Protein AF-A0A2Y9BT73-F1 (afdb_monomer)

Sequence (88 aa):
MTSRATAGAEARATLARALLTMATYGERPVCSDAPQLWISDDAEDREGVKVWCQSCPLIEPCAAAGQFEKHGVWGGLDRTMRPGKEAA

Secondary structure (DSSP, 8-state):
---HHHHHHHHHHHHHHHHHHHHHTT---GGGSSHHHHT-S-HHHHHHHHGGGGG-TTHHHHHHHHTT-SSSEETTEE---PPP----

Nearest PDB structures (foldseek):
  7kug-assembly2_C  TM=8.160E-01  e=6.364E-02  Mycobacterium tuberculosis H37Rv

Mean predicted aligned error: 4.73 Å

Organism: NCBI:txid672460

InterPro domains:
  IPR034768 WhiB-like iron-sulfur binding domain [PF02467] (28-82)
  IPR034768 WhiB-like iron-sulfur binding domain [PS51674] (30-84)

Radius of gyration: 14.33 Å; Cα contacts (8 Å, |Δi|>4): 92; chains: 1; bounding box: 34×30×47 Å

Structure (mmCIF, N/CA/C/O backbone):
data_AF-A0A2Y9BT73-F1
#
_entry.id   AF-A0A2Y9BT73-F1
#
loop_
_atom_site.group_PDB
_atom_site.id
_atom_site.type_symbol
_atom_site.label_atom_id
_atom_site.label_alt_id
_atom_site.label_comp_id
_atom_site.label_asym_id
_atom_site.label_entity_id
_atom_site.label_seq_id
_atom_site.pdbx_PDB_ins_code
_atom_site.Cartn_x
_atom_site.Cartn_y
_atom_site.Cartn_z
_atom_site.occupancy
_atom_site.B_iso_or_equiv
_atom_site.auth_seq_id
_atom_site.auth_comp_id
_atom_site.auth_asym_id
_atom_site.auth_atom_id
_atom_site.pdbx_PDB_model_num
ATOM 1 N N . MET A 1 1 ? -15.792 18.159 -9.025 1.00 66.81 1 MET A N 1
ATOM 2 C CA . MET A 1 1 ? -14.638 17.543 -9.716 1.00 66.81 1 MET A CA 1
ATOM 3 C C . MET A 1 1 ? -13.444 17.636 -8.782 1.00 66.81 1 MET A C 1
ATOM 5 O O . MET A 1 1 ? -12.992 18.740 -8.515 1.00 66.81 1 MET A O 1
ATOM 9 N N . THR A 1 2 ? -13.003 16.516 -8.215 1.00 74.38 2 THR A N 1
ATOM 10 C CA . THR A 1 2 ? -11.877 16.471 -7.267 1.00 74.38 2 THR A CA 1
ATOM 11 C C . THR A 1 2 ? -10.564 16.351 -8.045 1.00 74.38 2 THR A C 1
ATOM 13 O O . THR A 1 2 ? -10.489 15.583 -9.002 1.00 74.38 2 THR A O 1
ATOM 16 N N . SER A 1 3 ? -9.537 17.126 -7.683 1.00 91.94 3 SER A N 1
ATOM 17 C CA . SER A 1 3 ? -8.225 17.068 -8.348 1.00 91.94 3 SER A CA 1
ATOM 18 C C . SER A 1 3 ? -7.526 15.728 -8.084 1.00 91.94 3 SER A C 1
ATOM 20 O O . SER A 1 3 ? -7.685 15.147 -7.010 1.00 91.94 3 SER A O 1
ATOM 22 N N . ARG A 1 4 ? -6.679 15.265 -9.019 1.00 91.56 4 ARG A N 1
ATOM 23 C CA . ARG A 1 4 ? -5.838 14.062 -8.844 1.00 91.56 4 ARG A CA 1
ATOM 24 C C . ARG A 1 4 ? -4.976 14.142 -7.580 1.00 91.56 4 ARG A C 1
ATOM 26 O O . ARG A 1 4 ? -4.783 13.132 -6.911 1.00 91.56 4 ARG A O 1
ATOM 33 N N . ALA A 1 5 ? -4.487 15.336 -7.242 1.00 90.62 5 ALA A N 1
ATOM 34 C CA . ALA A 1 5 ? -3.705 15.555 -6.026 1.00 90.62 5 ALA A CA 1
ATOM 35 C C . ALA A 1 5 ? -4.535 15.293 -4.757 1.00 90.62 5 ALA A C 1
ATOM 37 O O . ALA A 1 5 ? -4.065 14.626 -3.836 1.00 90.62 5 ALA A O 1
ATOM 38 N N . THR A 1 6 ? -5.784 15.765 -4.737 1.00 95.81 6 THR A N 1
ATOM 39 C CA . THR A 1 6 ? -6.722 15.549 -3.629 1.00 95.81 6 THR A CA 1
ATOM 40 C C . THR A 1 6 ? -7.105 14.074 -3.514 1.00 95.81 6 THR A C 1
ATOM 42 O O . THR A 1 6 ? -6.987 13.513 -2.430 1.00 95.81 6 THR A O 1
ATOM 45 N N . ALA A 1 7 ? -7.430 13.414 -4.631 1.00 95.25 7 ALA A N 1
ATOM 46 C CA . ALA A 1 7 ? -7.733 11.980 -4.648 1.00 95.25 7 ALA A CA 1
ATOM 47 C C . ALA A 1 7 ? -6.566 11.132 -4.103 1.00 95.25 7 ALA A C 1
ATOM 49 O O . ALA A 1 7 ? -6.767 10.219 -3.304 1.00 95.25 7 ALA A O 1
ATOM 50 N N . GLY A 1 8 ? -5.325 11.478 -4.466 1.00 95.75 8 GLY A N 1
ATOM 51 C CA . GLY A 1 8 ? -4.143 10.808 -3.925 1.00 95.75 8 GLY A CA 1
ATOM 52 C C . GLY A 1 8 ? -3.942 11.047 -2.427 1.00 95.75 8 GLY A C 1
ATOM 53 O O . GLY A 1 8 ? -3.517 10.147 -1.704 1.00 95.75 8 GLY A O 1
ATOM 54 N N . ALA A 1 9 ? -4.236 12.248 -1.920 1.00 96.56 9 ALA A N 1
ATOM 55 C CA . ALA A 1 9 ? -4.193 12.526 -0.482 1.00 96.56 9 ALA A CA 1
ATOM 56 C C . ALA A 1 9 ? -5.244 11.714 0.296 1.00 96.56 9 ALA A C 1
ATOM 58 O O . ALA A 1 9 ? -4.917 11.134 1.329 1.00 96.56 9 ALA A O 1
ATOM 59 N N . GLU A 1 10 ? -6.467 11.606 -0.222 1.00 98.12 10 GLU A N 1
ATOM 60 C CA . GLU A 1 10 ? -7.549 10.823 0.389 1.00 98.12 10 GLU A CA 1
ATOM 61 C C . GLU A 1 10 ? -7.243 9.320 0.413 1.00 98.12 10 GLU A C 1
ATOM 63 O O . GLU A 1 10 ? -7.451 8.661 1.437 1.00 98.12 10 GLU A O 1
ATOM 68 N N . ALA A 1 11 ? -6.684 8.778 -0.674 1.00 97.62 11 ALA A N 1
ATOM 69 C CA . ALA A 1 11 ? -6.276 7.376 -0.739 1.00 97.62 11 ALA A CA 1
ATOM 70 C C . ALA A 1 11 ? -5.186 7.052 0.299 1.00 97.62 11 ALA A C 1
ATOM 72 O O . ALA A 1 11 ? -5.306 6.084 1.052 1.00 97.62 11 ALA A O 1
ATOM 73 N N . ARG A 1 12 ? -4.164 7.912 0.416 1.00 97.62 12 ARG A N 1
ATOM 74 C CA . ARG A 1 12 ? -3.103 7.769 1.430 1.00 97.62 12 ARG A CA 1
ATOM 75 C C . ARG A 1 12 ? -3.636 7.926 2.852 1.00 97.62 12 ARG A C 1
ATOM 77 O O . ARG A 1 12 ? -3.247 7.159 3.725 1.00 97.62 12 ARG A O 1
ATOM 84 N N . ALA A 1 13 ? -4.554 8.862 3.091 1.00 98.25 13 ALA A N 1
ATOM 85 C CA . ALA A 1 13 ? -5.195 9.023 4.396 1.00 98.25 13 ALA A CA 1
ATOM 86 C C . ALA A 1 13 ? -6.034 7.793 4.782 1.00 98.25 13 ALA A C 1
ATOM 88 O O . ALA A 1 13 ? -6.036 7.388 5.943 1.00 98.25 13 ALA A O 1
ATOM 89 N N . THR A 1 14 ? -6.715 7.177 3.814 1.00 98.38 14 THR A N 1
ATOM 90 C CA . THR A 1 14 ? -7.478 5.936 4.017 1.00 98.38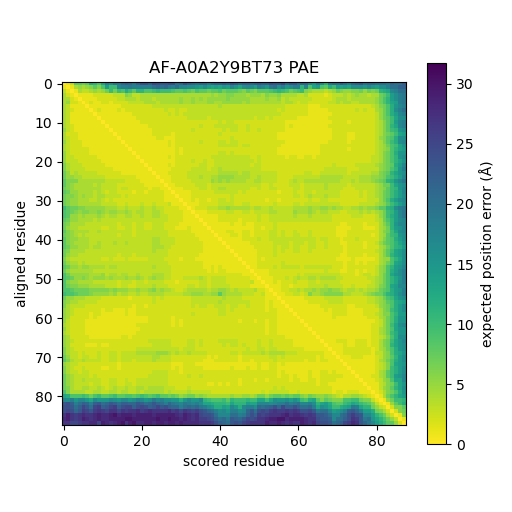 14 THR A CA 1
ATOM 91 C C . THR A 1 14 ? -6.554 4.781 4.395 1.00 98.38 14 THR A C 1
ATOM 93 O O . THR A 1 14 ? -6.794 4.117 5.404 1.00 98.38 14 THR A O 1
ATOM 96 N N . LEU A 1 15 ? -5.457 4.590 3.653 1.00 98.12 15 LEU A N 1
ATOM 97 C CA . LEU A 1 15 ? -4.438 3.595 3.988 1.00 98.12 15 LEU A CA 1
ATOM 98 C C . LEU A 1 15 ? -3.823 3.851 5.372 1.00 98.12 15 LEU A C 1
ATOM 100 O O . LEU A 1 15 ? -3.725 2.926 6.174 1.00 98.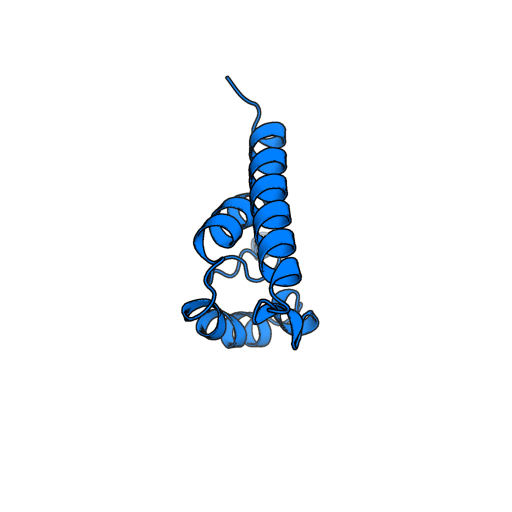12 15 LEU A O 1
ATOM 104 N N . ALA A 1 16 ? -3.463 5.099 5.684 1.00 98.00 16 ALA A N 1
ATOM 105 C CA . ALA A 1 16 ? -2.886 5.466 6.975 1.00 98.00 16 ALA A CA 1
ATOM 106 C C . ALA A 1 16 ? -3.828 5.141 8.142 1.00 98.00 16 ALA A C 1
ATOM 108 O O . ALA A 1 16 ? -3.393 4.582 9.144 1.00 98.00 16 ALA A O 1
ATOM 109 N N . ARG A 1 17 ? -5.129 5.429 8.008 1.00 98.44 17 ARG A N 1
ATOM 110 C CA . ARG A 1 17 ? -6.130 5.055 9.020 1.00 98.44 17 ARG A CA 1
ATOM 111 C C . ARG A 1 17 ? -6.217 3.543 9.196 1.00 98.44 17 ARG A C 1
ATOM 113 O O . ARG A 1 17 ? -6.224 3.084 10.330 1.00 98.44 17 ARG A O 1
ATOM 120 N N . ALA A 1 18 ? -6.236 2.782 8.104 1.00 97.81 18 ALA A N 1
ATOM 121 C CA . ALA A 1 18 ? -6.307 1.325 8.172 1.00 97.81 18 ALA A CA 1
ATOM 122 C C . ALA A 1 18 ? -5.057 0.709 8.834 1.00 97.81 18 ALA A C 1
ATOM 124 O O . ALA A 1 18 ? -5.176 -0.188 9.667 1.00 97.81 18 ALA A O 1
ATOM 125 N N . LEU A 1 19 ? -3.869 1.249 8.535 1.00 97.25 19 LEU A N 1
ATOM 126 C CA . LEU A 1 19 ? -2.612 0.881 9.197 1.00 97.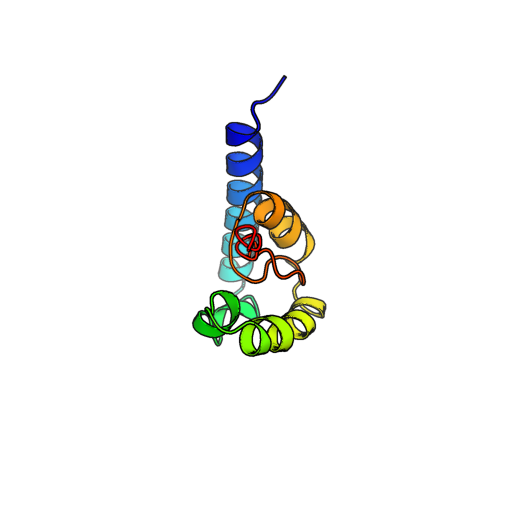25 19 LEU A CA 1
ATOM 127 C C . LEU A 1 19 ? -2.632 1.208 10.695 1.00 97.25 19 LEU A C 1
ATOM 129 O O . LEU A 1 19 ? -2.221 0.384 11.508 1.00 97.25 19 LEU A O 1
ATOM 133 N N . LEU A 1 20 ? -3.137 2.386 11.071 1.00 97.69 20 LEU A N 1
ATOM 134 C CA . LEU A 1 20 ? -3.291 2.764 12.477 1.00 97.69 20 LEU A CA 1
ATOM 135 C C . LEU A 1 20 ? -4.261 1.825 13.201 1.00 97.69 20 LEU A C 1
ATOM 137 O O . LEU A 1 20 ? -3.946 1.372 14.295 1.00 97.69 20 LEU A O 1
ATOM 141 N N . THR A 1 21 ? -5.400 1.484 12.589 1.00 97.44 21 THR A N 1
ATOM 142 C CA . THR A 1 21 ? -6.350 0.512 13.146 1.00 97.44 21 THR A CA 1
ATOM 143 C C . THR A 1 21 ? -5.689 -0.846 13.376 1.00 97.44 21 THR A C 1
ATOM 145 O O . THR A 1 21 ? -5.774 -1.368 14.483 1.00 97.44 21 THR A O 1
ATOM 148 N N . MET A 1 22 ? -4.965 -1.387 12.394 1.00 96.31 22 MET A N 1
ATOM 149 C CA . MET A 1 22 ? -4.200 -2.630 12.556 1.00 96.31 22 MET A CA 1
ATOM 150 C C . MET A 1 22 ? -3.213 -2.543 13.735 1.00 96.31 22 MET A C 1
ATOM 152 O O . MET A 1 22 ? -3.184 -3.425 14.593 1.00 96.31 22 MET A O 1
ATOM 156 N N . ALA A 1 2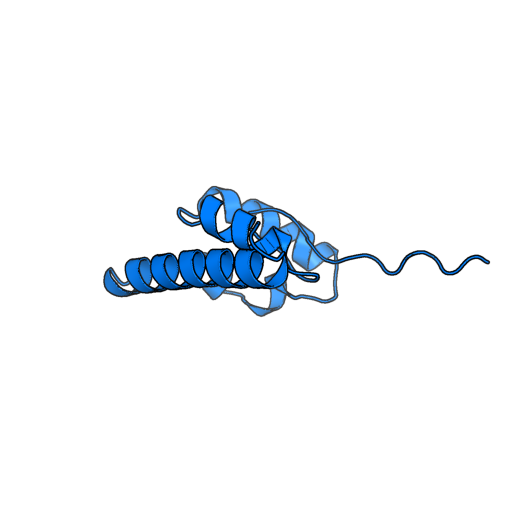3 ? -2.479 -1.431 13.847 1.00 96.50 23 ALA A N 1
ATOM 157 C CA . ALA A 1 23 ? -1.549 -1.208 14.950 1.00 96.50 23 ALA A CA 1
ATOM 158 C C . ALA A 1 23 ? -2.242 -1.152 16.325 1.00 96.50 23 ALA A C 1
ATOM 160 O O . ALA A 1 23 ? -1.654 -1.592 17.313 1.00 96.50 23 ALA A O 1
ATOM 161 N N . THR A 1 24 ? -3.494 -0.674 16.415 1.00 97.44 24 THR A N 1
ATOM 162 C CA . THR A 1 24 ? -4.252 -0.705 17.684 1.00 97.44 24 THR A CA 1
ATOM 163 C C . THR A 1 24 ? -4.571 -2.120 18.168 1.00 97.44 24 THR A C 1
ATOM 165 O O . THR A 1 24 ? -4.734 -2.320 19.369 1.00 97.44 24 THR A O 1
ATOM 168 N N . TYR A 1 25 ? -4.595 -3.104 17.263 1.00 95.75 25 TYR A N 1
ATOM 169 C CA . TYR A 1 25 ? -4.746 -4.525 17.591 1.00 95.75 25 TYR A CA 1
ATOM 170 C C . TYR A 1 25 ? -3.403 -5.240 17.823 1.00 95.75 25 TYR A C 1
ATOM 172 O O . TYR A 1 25 ? -3.381 -6.444 18.057 1.00 95.75 25 TYR A O 1
ATOM 180 N N . GLY A 1 26 ? -2.277 -4.517 17.778 1.00 95.69 26 GLY A N 1
ATOM 181 C CA . GLY A 1 26 ? -0.937 -5.099 17.906 1.00 95.69 26 GLY A CA 1
ATOM 182 C C . GLY A 1 26 ? -0.462 -5.859 16.663 1.00 95.69 26 GLY A C 1
ATOM 183 O O . GLY A 1 26 ? 0.592 -6.492 16.699 1.00 95.69 26 GLY A O 1
ATOM 184 N N . GLU A 1 27 ? -1.212 -5.785 15.566 1.00 95.19 27 GLU A N 1
ATOM 185 C CA . GLU A 1 27 ? -0.874 -6.411 14.293 1.00 95.19 27 GLU A CA 1
ATOM 186 C C . GLU A 1 27 ? 0.042 -5.511 13.456 1.00 95.19 27 GLU A C 1
ATOM 188 O O . GLU A 1 27 ? 0.155 -4.299 13.678 1.00 95.19 27 GLU A O 1
ATOM 193 N N . ARG A 1 28 ? 0.709 -6.108 12.464 1.00 93.69 28 ARG A N 1
ATOM 194 C CA . ARG A 1 28 ? 1.575 -5.398 11.522 1.00 93.69 28 ARG A CA 1
ATOM 195 C C . ARG A 1 28 ? 1.369 -5.917 10.102 1.00 93.69 28 ARG A C 1
ATOM 197 O O . ARG A 1 28 ? 1.150 -7.116 9.925 1.00 93.69 28 ARG A O 1
ATOM 204 N N . PRO A 1 29 ? 1.446 -5.048 9.081 1.00 94.75 29 PRO A N 1
ATOM 205 C CA . PRO A 1 29 ? 1.398 -5.500 7.703 1.00 94.75 29 PRO A CA 1
ATOM 206 C C . PRO A 1 29 ? 2.703 -6.223 7.361 1.00 94.75 29 PRO A C 1
ATOM 208 O O . PRO A 1 29 ? 3.772 -5.814 7.801 1.00 94.75 29 PRO A O 1
ATOM 211 N N . VAL A 1 30 ? 2.641 -7.225 6.485 1.00 93.00 30 VAL A N 1
ATOM 212 C CA . VAL A 1 30 ? 3.827 -7.981 6.031 1.00 93.00 30 VAL A CA 1
ATOM 213 C C . VAL A 1 30 ? 4.949 -7.089 5.481 1.00 93.00 30 VAL A C 1
ATOM 215 O O . VAL A 1 30 ? 6.127 -7.435 5.543 1.00 93.00 30 VAL A O 1
ATOM 218 N N . CYS A 1 31 ? 4.609 -5.898 4.976 1.00 94.25 31 CYS A N 1
ATOM 219 C CA . CYS A 1 31 ? 5.600 -4.956 4.479 1.00 94.25 31 CYS A CA 1
ATOM 220 C C . CYS A 1 31 ? 6.463 -4.288 5.560 1.00 94.25 31 CYS A C 1
ATOM 222 O O . CYS A 1 31 ? 7.460 -3.653 5.218 1.00 94.25 31 CYS A O 1
ATOM 224 N N . SER A 1 32 ? 6.146 -4.459 6.849 1.00 93.62 32 SER A N 1
ATOM 225 C CA . SER A 1 32 ? 6.971 -3.939 7.944 1.00 93.62 32 SER A CA 1
ATOM 226 C C . SER A 1 32 ? 8.205 -4.779 8.260 1.00 93.62 32 SER A C 1
ATOM 228 O O . SER A 1 32 ? 9.122 -4.261 8.891 1.00 93.62 32 SER A O 1
ATOM 230 N N . ASP A 1 33 ? 8.236 -6.051 7.858 1.00 89.62 33 ASP A N 1
ATOM 231 C CA . ASP A 1 33 ? 9.285 -6.984 8.292 1.00 89.62 33 ASP A CA 1
ATOM 232 C C . ASP A 1 33 ? 10.584 -6.832 7.480 1.00 89.62 33 ASP A C 1
ATOM 234 O O . ASP A 1 33 ? 11.667 -7.160 7.963 1.00 89.62 33 ASP A O 1
ATOM 238 N N . ALA A 1 34 ? 10.496 -6.277 6.266 1.00 90.88 34 ALA A N 1
ATOM 239 C CA . ALA A 1 34 ? 11.639 -6.008 5.388 1.00 90.88 34 ALA A CA 1
ATOM 240 C C . ALA A 1 34 ? 11.389 -4.781 4.484 1.00 90.88 34 ALA A C 1
ATOM 242 O O . ALA A 1 34 ? 11.371 -4.926 3.259 1.00 90.88 34 ALA A O 1
ATOM 243 N N . PRO A 1 35 ? 11.165 -3.576 5.050 1.00 92.75 35 PRO A N 1
ATOM 244 C CA . PRO A 1 35 ? 10.695 -2.393 4.319 1.00 92.75 35 PRO A CA 1
ATOM 245 C C . PRO A 1 35 ? 11.570 -2.028 3.109 1.00 92.75 35 PRO A C 1
ATOM 247 O O . PRO A 1 35 ? 11.051 -1.578 2.092 1.00 92.75 35 PRO A O 1
ATOM 250 N N . GLN A 1 36 ? 12.877 -2.282 3.185 1.00 94.81 36 GLN A N 1
ATOM 251 C CA . GLN A 1 36 ? 13.839 -2.025 2.116 1.00 94.81 36 GLN A CA 1
ATOM 252 C C . GLN A 1 36 ? 13.566 -2.811 0.824 1.00 94.81 36 GLN A C 1
ATOM 254 O O . GLN A 1 36 ? 13.837 -2.290 -0.250 1.00 94.81 36 GLN A O 1
ATOM 259 N N . LEU A 1 37 ? 13.001 -4.023 0.898 1.00 95.62 37 LEU A N 1
ATOM 260 C CA . LEU A 1 37 ? 12.736 -4.839 -0.297 1.00 95.62 37 LEU A CA 1
ATOM 261 C C . LEU A 1 37 ? 11.579 -4.266 -1.130 1.00 95.62 37 LEU A C 1
ATOM 263 O O . LEU A 1 37 ? 11.594 -4.311 -2.355 1.00 95.62 37 LEU A O 1
ATOM 267 N N . TRP A 1 38 ? 10.597 -3.653 -0.467 1.00 94.88 38 TRP A N 1
ATOM 268 C CA . TRP A 1 38 ? 9.408 -3.076 -1.104 1.00 94.88 38 TRP A CA 1
ATOM 269 C C . TRP A 1 38 ? 9.710 -1.825 -1.918 1.00 94.88 38 TRP A C 1
ATOM 271 O O . TRP A 1 38 ? 8.953 -1.499 -2.830 1.00 94.88 38 TRP A O 1
ATOM 281 N N . ILE A 1 39 ? 10.796 -1.129 -1.581 1.00 94.81 39 ILE A N 1
ATOM 282 C CA . ILE A 1 39 ? 11.276 0.082 -2.252 1.00 94.81 39 ILE A CA 1
ATOM 283 C C . ILE A 1 39 ? 12.666 -0.114 -2.868 1.00 94.81 39 ILE A C 1
ATOM 285 O O . ILE A 1 39 ? 13.314 0.878 -3.198 1.00 94.81 39 ILE A O 1
ATOM 289 N N . SER A 1 40 ? 13.128 -1.362 -3.005 1.00 95.50 40 SER A N 1
ATOM 290 C CA . SER A 1 40 ? 14.443 -1.666 -3.578 1.00 95.50 40 SER A CA 1
ATOM 291 C C . SER A 1 40 ? 14.552 -1.084 -4.985 1.00 95.50 40 SER A C 1
ATOM 293 O O . SER A 1 40 ? 13.562 -1.033 -5.721 1.00 95.50 40 SER A O 1
ATOM 295 N N . ASP A 1 41 ? 15.746 -0.649 -5.373 1.00 93.50 41 ASP A N 1
ATOM 296 C CA . ASP A 1 41 ? 16.033 -0.273 -6.759 1.00 93.50 41 ASP A CA 1
ATOM 297 C C . ASP A 1 41 ? 16.125 -1.516 -7.660 1.00 93.50 41 ASP A C 1
ATOM 299 O O . ASP A 1 41 ? 15.827 -1.439 -8.857 1.00 93.50 41 ASP A O 1
ATOM 303 N N . ASP A 1 42 ? 16.421 -2.682 -7.078 1.00 94.25 42 ASP A N 1
ATOM 304 C CA . ASP A 1 42 ? 16.427 -3.961 -7.779 1.00 94.25 42 ASP A CA 1
ATOM 305 C C . ASP A 1 42 ? 14.994 -4.425 -8.091 1.00 94.25 42 ASP A C 1
ATOM 307 O O . ASP A 1 42 ? 14.114 -4.484 -7.228 1.00 94.25 42 ASP A O 1
ATOM 311 N N . ALA A 1 43 ? 14.743 -4.740 -9.361 1.00 93.38 43 ALA A N 1
ATOM 312 C CA . ALA A 1 43 ? 13.451 -5.239 -9.809 1.00 93.38 43 ALA A CA 1
ATOM 313 C C . ALA A 1 43 ? 13.171 -6.674 -9.336 1.00 93.38 43 ALA A C 1
ATOM 315 O O . ALA A 1 43 ? 12.004 -7.021 -9.167 1.00 93.38 43 ALA A O 1
ATOM 316 N N . GLU A 1 44 ? 14.200 -7.496 -9.120 1.00 94.19 44 GLU A N 1
ATOM 317 C CA . GLU A 1 44 ? 14.045 -8.871 -8.635 1.00 94.19 44 GLU A CA 1
ATOM 318 C C . GLU A 1 44 ? 13.608 -8.893 -7.166 1.00 94.19 44 GLU A C 1
ATOM 320 O O . GLU A 1 44 ? 12.672 -9.618 -6.822 1.00 94.19 44 GLU A O 1
ATOM 325 N N . ASP A 1 45 ? 14.183 -8.022 -6.329 1.00 95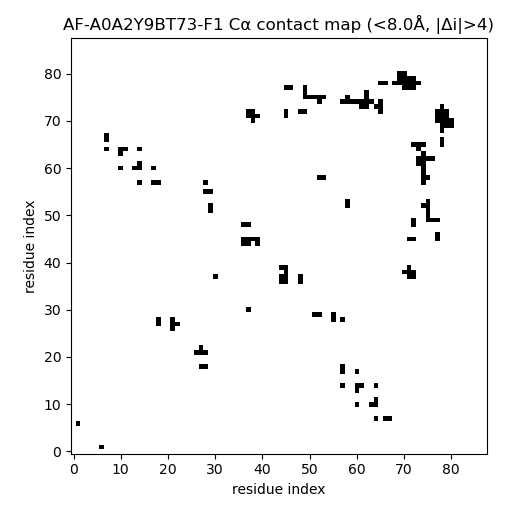.12 45 ASP A N 1
ATOM 326 C CA . ASP A 1 45 ? 13.740 -7.818 -4.942 1.00 95.12 45 ASP A CA 1
ATOM 327 C C . ASP A 1 45 ? 12.255 -7.442 -4.884 1.00 95.12 45 ASP A C 1
ATOM 329 O O . ASP A 1 45 ? 11.468 -8.039 -4.14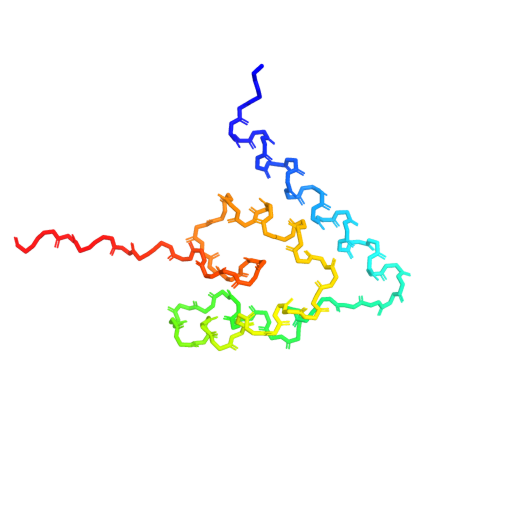0 1.00 95.12 45 ASP A O 1
ATOM 333 N N . ARG A 1 46 ? 11.853 -6.461 -5.705 1.00 95.38 46 ARG A N 1
ATOM 334 C CA . ARG A 1 46 ? 10.462 -6.002 -5.770 1.00 95.38 46 ARG A CA 1
ATOM 335 C C . ARG A 1 46 ? 9.530 -7.090 -6.301 1.00 95.38 46 ARG A C 1
ATOM 337 O O . ARG A 1 46 ? 8.440 -7.270 -5.762 1.00 95.38 46 ARG A O 1
ATOM 344 N N . GLU A 1 47 ? 9.934 -7.849 -7.317 1.00 93.94 47 GLU A N 1
ATOM 345 C CA . GLU A 1 47 ? 9.115 -8.952 -7.828 1.00 93.94 47 GLU A CA 1
ATOM 346 C C . GLU A 1 47 ? 8.920 -10.046 -6.765 1.00 93.94 47 GLU A C 1
ATOM 348 O O . GLU A 1 47 ? 7.802 -10.535 -6.582 1.00 93.94 47 GLU A O 1
ATOM 353 N N . GLY A 1 48 ? 9.973 -10.363 -6.005 1.00 93.38 48 GLY A N 1
ATOM 354 C CA . GLY A 1 48 ? 9.957 -11.376 -4.952 1.00 93.38 48 GLY A CA 1
ATOM 355 C C . GLY A 1 48 ? 8.991 -11.074 -3.803 1.00 93.38 48 GLY A C 1
ATOM 356 O O . GLY A 1 48 ? 8.372 -11.995 -3.270 1.00 93.38 48 GLY A O 1
ATOM 357 N N . VAL A 1 49 ? 8.790 -9.802 -3.443 1.00 94.56 49 VAL A N 1
ATOM 358 C CA . VAL A 1 49 ? 7.894 -9.429 -2.331 1.00 94.56 49 VAL A CA 1
ATOM 359 C C . VAL A 1 49 ? 6.422 -9.279 -2.728 1.00 94.56 49 VAL A C 1
ATOM 361 O O . VAL A 1 49 ? 5.553 -9.269 -1.856 1.00 94.56 49 VAL A O 1
ATOM 364 N N . LYS A 1 50 ? 6.084 -9.223 -4.026 1.00 93.44 50 LYS A N 1
ATOM 365 C CA . LYS A 1 50 ? 4.682 -9.089 -4.481 1.00 93.44 50 LYS A CA 1
ATOM 366 C C . LYS A 1 50 ? 3.784 -10.215 -3.982 1.00 93.44 50 LYS A C 1
ATOM 368 O O . LYS A 1 50 ? 2.642 -9.962 -3.600 1.00 93.44 50 LYS A O 1
ATOM 373 N N . VAL A 1 51 ? 4.287 -11.452 -3.973 1.00 90.31 51 VAL A N 1
ATOM 374 C CA . VAL A 1 51 ? 3.517 -12.624 -3.520 1.00 90.31 51 VAL A CA 1
ATOM 375 C C . VAL A 1 51 ? 3.155 -12.528 -2.037 1.00 90.31 51 VAL A C 1
ATOM 377 O O . VAL A 1 51 ? 2.091 -12.993 -1.633 1.00 90.31 51 VAL A O 1
ATOM 380 N N . TRP A 1 52 ? 3.961 -11.834 -1.229 1.00 92.44 52 TRP A N 1
ATOM 381 C CA . TRP A 1 52 ? 3.673 -11.639 0.191 1.00 92.44 52 TRP A CA 1
ATOM 382 C C . TRP A 1 52 ? 2.446 -10.746 0.418 1.00 92.44 52 TRP A C 1
ATOM 384 O O . TRP A 1 52 ? 1.809 -10.844 1.462 1.00 92.44 52 TRP A O 1
ATOM 394 N N . CYS A 1 53 ? 2.039 -9.928 -0.562 1.00 93.00 53 CYS A N 1
ATOM 395 C CA . CYS A 1 53 ? 0.832 -9.107 -0.444 1.00 93.00 53 CYS A CA 1
ATOM 396 C C . CYS A 1 53 ? -0.467 -9.914 -0.332 1.00 93.00 53 CYS A C 1
ATOM 398 O O . CYS A 1 53 ? -1.442 -9.374 0.185 1.00 93.00 53 CYS A O 1
ATOM 400 N N . GLN A 1 54 ? -0.511 -11.163 -0.810 1.00 86.88 54 GLN A N 1
ATOM 401 C CA . GLN A 1 54 ? -1.758 -11.934 -0.934 1.00 86.88 54 GLN A CA 1
ATOM 402 C C . GLN A 1 54 ? -2.462 -12.197 0.406 1.00 86.88 54 GLN A C 1
ATOM 404 O O . GLN A 1 54 ? -3.677 -12.375 0.427 1.00 86.88 54 GLN A O 1
ATOM 409 N N . SER A 1 55 ? -1.724 -12.200 1.518 1.00 87.38 55 SER A N 1
ATOM 410 C CA . SER A 1 55 ? -2.267 -12.388 2.869 1.00 87.38 55 SER A CA 1
ATOM 411 C C . SER A 1 55 ? -2.558 -11.076 3.605 1.00 87.38 55 SER A C 1
ATOM 413 O O . SER A 1 55 ? -3.063 -11.104 4.726 1.00 87.38 55 SER A O 1
ATOM 415 N N . CYS A 1 56 ? -2.244 -9.919 3.014 1.00 94.25 56 CYS A N 1
ATOM 416 C CA . CYS A 1 56 ? -2.381 -8.636 3.690 1.00 94.25 56 CYS A CA 1
ATOM 417 C C . CYS A 1 56 ? -3.846 -8.159 3.669 1.00 94.25 56 CYS A C 1
ATOM 419 O O . CYS A 1 56 ? -4.372 -7.864 2.593 1.00 94.25 56 CYS A O 1
ATOM 421 N N . PRO A 1 57 ? -4.506 -7.967 4.829 1.00 94.75 57 PRO A N 1
ATOM 422 C CA . PRO A 1 57 ? -5.895 -7.496 4.872 1.00 94.75 57 PRO A CA 1
ATOM 423 C C . PRO A 1 57 ? -6.045 -6.042 4.391 1.00 94.75 57 PRO A C 1
ATOM 425 O O . PRO A 1 57 ? -7.151 -5.576 4.134 1.00 94.75 57 PRO A O 1
ATOM 428 N N . LEU A 1 58 ? -4.931 -5.316 4.244 1.00 96.44 58 LEU A N 1
ATOM 429 C CA . LEU A 1 58 ? -4.889 -3.936 3.762 1.00 96.44 58 LEU A CA 1
ATOM 430 C C . LEU A 1 58 ? -4.625 -3.840 2.249 1.00 96.44 58 LEU A C 1
ATOM 432 O O . LEU A 1 58 ? -4.302 -2.755 1.763 1.00 96.44 58 LEU A O 1
ATOM 436 N N . ILE A 1 59 ? -4.734 -4.944 1.498 1.00 96.12 59 ILE A N 1
ATOM 437 C CA . ILE A 1 59 ? -4.386 -4.985 0.069 1.00 96.12 59 ILE A CA 1
ATOM 438 C C . ILE A 1 59 ? -5.167 -3.960 -0.764 1.00 96.12 59 ILE A C 1
ATOM 440 O O . ILE A 1 59 ? -4.558 -3.252 -1.560 1.00 96.12 59 ILE A O 1
ATOM 444 N N . GLU A 1 60 ? -6.468 -3.801 -0.520 1.00 96.75 60 GLU A N 1
ATOM 445 C CA . GLU A 1 60 ? -7.334 -2.855 -1.238 1.00 96.75 60 GLU A CA 1
ATOM 446 C C . GLU A 1 60 ? -6.956 -1.380 -0.995 1.00 96.75 60 GLU A C 1
ATOM 448 O O . GLU A 1 60 ? -6.627 -0.676 -1.956 1.00 96.75 60 GLU A O 1
ATOM 453 N N . PRO A 1 61 ? -6.917 -0.867 0.257 1.00 97.75 61 PRO A N 1
ATOM 454 C CA . PRO A 1 61 ? -6.491 0.513 0.491 1.00 97.75 61 PRO A CA 1
ATOM 455 C C . PRO A 1 61 ? -5.025 0.751 0.092 1.00 97.75 61 PRO A C 1
ATOM 457 O O . PRO A 1 61 ? -4.681 1.857 -0.330 1.00 97.75 61 PRO A O 1
ATOM 460 N N . CYS A 1 62 ? -4.167 -0.274 0.163 1.00 97.75 62 CYS A N 1
ATOM 461 C CA . CYS A 1 62 ? -2.785 -0.201 -0.311 1.00 97.75 62 CYS A CA 1
ATOM 462 C C . CYS A 1 62 ? -2.715 -0.061 -1.838 1.00 97.75 62 CYS A C 1
ATOM 464 O O . CYS A 1 62 ? -2.030 0.829 -2.345 1.00 97.75 62 CYS A O 1
ATOM 466 N N . ALA A 1 63 ? -3.477 -0.869 -2.579 1.00 97.12 63 ALA A N 1
ATOM 467 C CA . ALA A 1 63 ? -3.582 -0.778 -4.030 1.00 97.12 63 ALA A CA 1
ATOM 468 C C . ALA A 1 63 ? -4.141 0.581 -4.472 1.00 97.12 63 ALA A C 1
ATOM 470 O O . ALA A 1 63 ? -3.637 1.157 -5.437 1.00 97.12 63 ALA A O 1
ATOM 471 N N . ALA A 1 64 ? -5.141 1.114 -3.759 1.00 97.75 64 ALA A N 1
ATOM 472 C CA . ALA A 1 64 ? -5.727 2.426 -4.024 1.00 97.75 64 ALA A CA 1
ATOM 473 C C . ALA A 1 64 ? -4.713 3.566 -3.849 1.00 97.75 64 ALA A C 1
ATOM 475 O O . ALA A 1 64 ? -4.584 4.409 -4.738 1.00 97.75 64 ALA A O 1
ATOM 476 N N . ALA A 1 65 ? -3.955 3.573 -2.749 1.00 97.88 65 ALA A N 1
ATOM 477 C CA . ALA A 1 65 ? -2.882 4.546 -2.537 1.00 97.88 65 ALA A CA 1
ATOM 478 C C . ALA A 1 65 ? -1.760 4.395 -3.582 1.00 97.88 65 ALA A C 1
ATOM 480 O O . ALA A 1 65 ? -1.321 5.385 -4.166 1.00 97.88 65 ALA A O 1
ATOM 481 N N . GLY A 1 66 ? -1.376 3.156 -3.900 1.00 96.75 66 GLY A N 1
ATOM 482 C CA . GLY A 1 66 ? -0.316 2.838 -4.858 1.00 96.75 66 GLY A CA 1
ATOM 483 C C . GLY A 1 66 ? -0.548 3.346 -6.284 1.00 96.75 66 GLY A C 1
ATOM 484 O O . GLY A 1 66 ? 0.403 3.495 -7.041 1.00 96.75 66 GLY A O 1
ATOM 485 N N . GLN A 1 67 ? -1.786 3.669 -6.677 1.00 96.12 67 GLN A N 1
ATOM 486 C CA . GLN A 1 67 ? -2.078 4.286 -7.985 1.00 96.12 67 GLN A CA 1
ATOM 487 C C . GLN A 1 67 ? -1.463 5.684 -8.160 1.00 96.12 67 GLN A C 1
ATOM 489 O O . GLN A 1 67 ? -1.400 6.206 -9.281 1.00 96.12 67 GLN A O 1
ATOM 494 N N . PHE A 1 68 ? -1.052 6.302 -7.055 1.00 95.38 68 PHE A N 1
ATOM 495 C CA . PHE A 1 68 ? -0.459 7.633 -7.020 1.00 95.38 68 PHE A CA 1
ATOM 496 C C . PHE A 1 68 ? 1.051 7.604 -6.770 1.00 95.38 68 PHE A C 1
ATOM 498 O O . PHE A 1 68 ? 1.691 8.651 -6.867 1.00 95.38 68 PHE A O 1
ATOM 505 N N . GLU A 1 69 ? 1.610 6.425 -6.510 1.00 94.38 69 GLU A N 1
ATOM 506 C CA . GLU A 1 69 ? 3.027 6.220 -6.238 1.00 94.38 69 GLU A CA 1
ATOM 507 C C . GLU A 1 69 ? 3.774 5.865 -7.528 1.00 94.38 69 GLU A C 1
ATOM 509 O O . GLU A 1 69 ? 3.208 5.295 -8.463 1.00 94.38 69 GLU A O 1
ATOM 514 N N . LYS A 1 70 ? 5.051 6.254 -7.600 1.00 93.75 70 LYS A N 1
ATOM 515 C CA . LYS A 1 70 ? 5.902 6.065 -8.793 1.00 93.75 70 LYS A CA 1
ATOM 516 C C . LYS A 1 70 ? 6.988 5.008 -8.610 1.00 93.75 70 LYS A C 1
ATOM 518 O O . LYS A 1 70 ? 7.746 4.760 -9.545 1.00 93.75 70 LYS A O 1
ATOM 523 N N . HIS A 1 71 ? 7.099 4.459 -7.404 1.00 94.62 71 HIS A N 1
ATOM 524 C CA . HIS A 1 71 ? 8.148 3.530 -7.008 1.00 94.62 71 HIS A CA 1
ATOM 525 C C . HIS A 1 71 ? 7.645 2.554 -5.952 1.00 94.62 71 HIS A C 1
ATOM 527 O O . HIS A 1 71 ? 6.819 2.913 -5.107 1.00 94.62 71 HIS A O 1
ATOM 533 N N . GLY A 1 72 ? 8.186 1.343 -5.991 1.00 95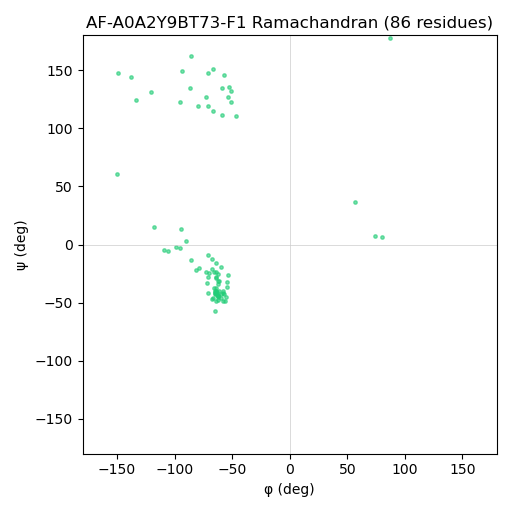.62 72 GLY A N 1
ATOM 534 C CA . GLY A 1 72 ? 7.958 0.308 -5.001 1.00 95.62 72 GLY A CA 1
ATOM 535 C C . GLY A 1 72 ? 6.725 -0.550 -5.265 1.00 95.62 72 GLY A C 1
ATOM 536 O O . GLY A 1 72 ? 5.960 -0.334 -6.208 1.00 95.62 72 GLY A O 1
ATOM 537 N N . VAL A 1 73 ? 6.531 -1.539 -4.399 1.00 96.94 73 VAL A N 1
ATOM 538 C CA . VAL A 1 73 ? 5.432 -2.505 -4.475 1.00 96.94 73 VAL A CA 1
ATOM 539 C C . VAL A 1 73 ? 4.265 -2.060 -3.602 1.00 96.94 73 VAL A C 1
ATOM 541 O O . VAL A 1 73 ? 4.393 -1.912 -2.389 1.00 96.94 73 VAL A O 1
ATOM 544 N N . TRP A 1 74 ? 3.098 -1.902 -4.224 1.00 97.00 74 TRP A N 1
ATOM 545 C CA . TRP A 1 74 ? 1.868 -1.447 -3.581 1.00 97.00 74 TRP A CA 1
ATOM 546 C C . TRP A 1 74 ? 0.697 -2.334 -3.987 1.00 97.00 74 TRP A C 1
ATOM 548 O O . TRP A 1 74 ? 0.411 -2.488 -5.176 1.00 97.00 74 TRP A O 1
ATOM 558 N N . GLY A 1 75 ? -0.001 -2.908 -3.006 1.00 95.94 75 GLY A N 1
ATOM 559 C CA . GLY A 1 75 ? -1.173 -3.753 -3.252 1.00 95.94 75 GLY A CA 1
ATOM 560 C C . GLY A 1 75 ? -0.888 -4.950 -4.167 1.00 95.94 75 GLY A C 1
ATOM 561 O O . GLY A 1 75 ? -1.709 -5.275 -5.016 1.00 95.94 75 GLY A O 1
ATOM 562 N N . GLY A 1 76 ? 0.298 -5.558 -4.056 1.00 95.50 76 GLY A N 1
ATOM 563 C CA . GLY A 1 76 ? 0.724 -6.684 -4.898 1.00 95.50 76 GLY A CA 1
ATOM 564 C C . GLY A 1 76 ? 1.238 -6.305 -6.291 1.00 95.50 76 GLY A C 1
ATOM 565 O O . GLY A 1 76 ? 1.507 -7.191 -7.101 1.00 95.50 76 GLY A O 1
ATOM 566 N N . LEU A 1 77 ? 1.394 -5.011 -6.590 1.00 95.25 77 LEU A N 1
ATOM 567 C CA . LEU A 1 77 ?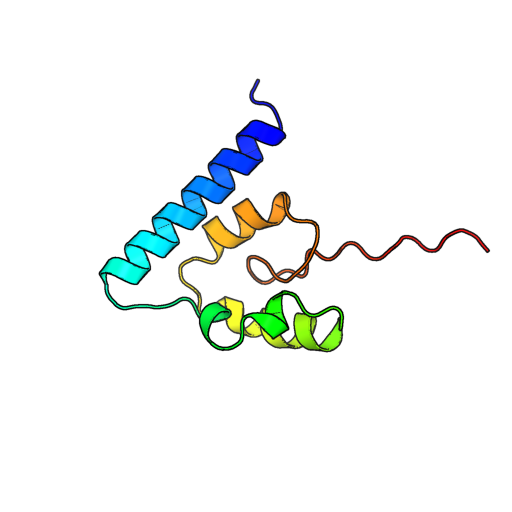 1.854 -4.512 -7.888 1.00 95.25 77 LEU A CA 1
ATOM 568 C C . LEU A 1 77 ? 3.131 -3.686 -7.737 1.00 95.25 77 LEU A C 1
ATOM 570 O O . LEU A 1 77 ? 3.166 -2.765 -6.925 1.00 95.25 77 LEU A O 1
ATOM 574 N N . ASP A 1 78 ? 4.143 -3.961 -8.562 1.00 95.38 78 ASP A N 1
ATOM 575 C CA . ASP A 1 78 ? 5.286 -3.055 -8.720 1.00 95.38 78 ASP A CA 1
ATOM 576 C C . ASP A 1 78 ? 4.832 -1.800 -9.488 1.00 95.38 78 ASP A C 1
ATOM 578 O O . ASP A 1 78 ? 4.336 -1.886 -10.616 1.00 95.38 78 ASP A O 1
ATOM 582 N N . ARG A 1 79 ? 4.946 -0.635 -8.845 1.00 94.88 79 ARG A N 1
ATOM 583 C CA . ARG A 1 79 ? 4.584 0.684 -9.384 1.00 94.88 79 ARG A CA 1
ATOM 584 C C . ARG A 1 79 ? 5.793 1.446 -9.912 1.00 94.88 79 ARG A C 1
ATOM 586 O O . ARG A 1 79 ? 5.611 2.551 -10.425 1.00 94.88 79 ARG A O 1
ATOM 593 N N . THR A 1 80 ? 6.999 0.887 -9.798 1.00 94.31 80 THR A N 1
ATOM 594 C CA . THR A 1 80 ? 8.212 1.516 -10.308 1.00 94.31 80 THR A CA 1
ATOM 595 C C . THR A 1 80 ? 8.095 1.744 -11.805 1.00 94.31 80 THR A C 1
ATOM 597 O O . THR A 1 80 ? 8.074 0.819 -12.620 1.00 94.31 80 THR A O 1
ATOM 600 N N . MET A 1 81 ? 8.010 3.021 -12.177 1.00 85.62 81 MET A N 1
ATOM 601 C CA . MET A 1 81 ? 8.080 3.420 -13.573 1.00 85.62 81 MET A CA 1
A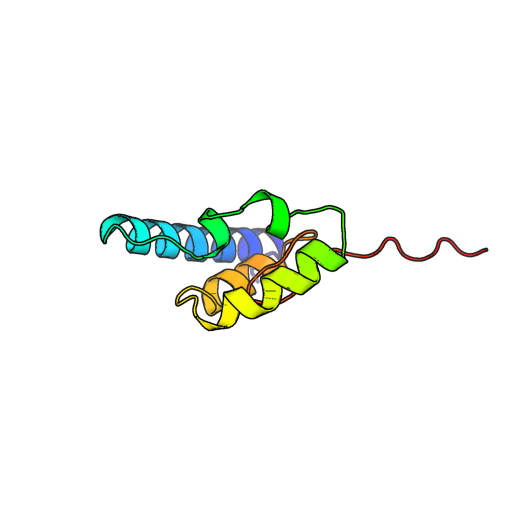TOM 602 C C . MET A 1 81 ? 9.491 3.111 -14.067 1.00 85.62 81 MET A C 1
ATOM 604 O O . MET A 1 81 ? 10.457 3.719 -13.610 1.00 85.62 81 MET A O 1
ATOM 608 N N . ARG A 1 82 ? 9.628 2.177 -15.015 1.00 69.00 82 ARG A N 1
ATOM 609 C CA . ARG A 1 82 ? 10.897 2.037 -15.735 1.00 69.00 82 ARG A CA 1
ATOM 610 C C . ARG A 1 82 ? 11.181 3.373 -16.425 1.00 69.00 82 ARG A C 1
ATOM 612 O O . ARG A 1 82 ? 10.257 3.906 -17.050 1.00 69.00 82 ARG A O 1
ATOM 619 N N . PRO A 1 83 ? 12.410 3.913 -16.356 1.00 58.00 83 PRO A N 1
ATOM 620 C CA . PRO A 1 83 ? 12.805 4.964 -17.276 1.00 58.00 83 PRO A CA 1
ATOM 621 C C . PRO A 1 83 ? 12.480 4.452 -18.679 1.00 58.00 83 PRO A C 1
ATOM 623 O O . PRO A 1 83 ? 12.892 3.346 -19.047 1.00 58.00 83 PRO A O 1
ATOM 626 N N . GLY A 1 84 ? 11.657 5.190 -19.427 1.00 51.56 84 GLY A N 1
ATOM 627 C CA . GLY A 1 84 ? 11.485 4.886 -20.841 1.00 51.56 84 GLY A CA 1
ATOM 628 C C . GLY A 1 84 ? 12.879 4.831 -21.450 1.00 51.56 84 GLY A C 1
ATOM 629 O O . GLY A 1 84 ? 13.708 5.671 -21.104 1.00 51.56 84 GLY A O 1
ATOM 630 N N . LYS A 1 85 ? 13.164 3.831 -22.292 1.00 44.91 85 LYS A N 1
ATOM 631 C CA . LYS A 1 85 ? 14.355 3.887 -23.143 1.00 44.91 85 LYS A CA 1
ATOM 632 C C . LYS A 1 85 ? 14.367 5.278 -23.775 1.00 44.91 85 LYS A C 1
ATOM 634 O O . LYS A 1 85 ? 13.493 5.566 -24.593 1.00 44.91 85 LYS A O 1
ATOM 639 N N . GLU A 1 86 ? 15.309 6.129 -23.384 1.00 41.69 86 GLU A N 1
ATOM 640 C CA . GLU A 1 86 ? 15.687 7.244 -24.235 1.00 41.69 86 GLU A CA 1
ATOM 641 C C . GLU A 1 86 ? 16.039 6.613 -25.585 1.00 41.69 86 GLU A C 1
ATOM 643 O O . GLU A 1 86 ? 16.718 5.580 -25.646 1.00 41.69 86 GLU A O 1
ATOM 648 N N . ALA A 1 87 ? 15.404 7.128 -26.637 1.00 41.94 87 ALA A N 1
ATOM 649 C CA . ALA A 1 87 ? 15.602 6.653 -27.992 1.00 41.94 87 ALA A CA 1
ATOM 650 C C . ALA A 1 87 ? 17.108 6.620 -28.287 1.00 41.94 87 ALA A C 1
ATOM 652 O O . ALA A 1 87 ? 17.823 7.565 -27.957 1.00 41.94 87 ALA A O 1
ATOM 653 N N . ALA A 1 88 ? 17.550 5.489 -28.838 1.00 37.03 88 ALA A N 1
ATOM 654 C CA . ALA A 1 88 ? 18.895 5.305 -29.366 1.00 37.03 88 ALA A CA 1
ATOM 655 C C . ALA A 1 88 ? 19.246 6.371 -30.414 1.00 37.03 88 ALA A C 1
ATOM 657 O O . ALA A 1 88 ? 18.308 6.848 -31.098 1.00 37.03 88 ALA A O 1
#

pLDDT: mean 90.77, std 13.33, range [37.03, 98.44]

Foldseek 3Di:
DDDPVRQLVVLVVVLVVVQVVCVVVVHHFPCVVCVCLQQPPDPVSQLVCLVSLPPGPSLVSQQSNLVPDQGGDTSSDGNPDDDDPPDD

Solvent-accessible surface area (backbone atoms only — not comparable to full-atom values): 5088 Å² total; per-residue (Å²): 136,82,51,73,70,54,54,42,51,52,28,42,51,51,32,50,50,52,53,51,54,39,46,76,74,74,47,77,62,75,65,71,83,52,53,66,39,40,60,38,91,49,65,65,50,29,59,65,51,29,69,64,36,78,79,39,93,56,31,65,44,33,33,58,29,33,74,69,44,62,60,28,52,30,49,52,36,78,35,52,67,72,80,71,80,73,80,130